Protein AF-A0A941F007-F1 (afdb_monomer)

Structure (mmCIF, N/CA/C/O backbone):
data_AF-A0A941F007-F1
#
_entry.id   AF-A0A941F007-F1
#
loop_
_atom_site.group_PDB
_atom_site.id
_atom_site.type_symbol
_atom_site.label_atom_id
_atom_site.label_alt_id
_atom_site.label_comp_id
_atom_site.label_asym_id
_atom_site.label_entity_id
_atom_site.label_seq_id
_atom_site.pdbx_PDB_ins_code
_atom_site.Cartn_x
_atom_site.Cartn_y
_atom_site.Cartn_z
_atom_site.occupancy
_atom_site.B_iso_or_equiv
_atom_site.auth_seq_id
_atom_site.auth_comp_id
_atom_site.auth_asym_id
_atom_site.auth_atom_id
_atom_site.pdbx_PDB_model_num
ATOM 1 N N . VAL A 1 1 ? 6.314 -3.922 -5.969 1.00 92.00 1 VAL A N 1
ATOM 2 C CA . VAL A 1 1 ? 6.223 -2.674 -5.176 1.00 92.00 1 VAL A CA 1
ATOM 3 C C . VAL A 1 1 ? 5.508 -1.633 -6.004 1.00 92.00 1 VAL A C 1
ATOM 5 O O . VAL A 1 1 ? 5.869 -1.448 -7.160 1.00 92.00 1 VAL A O 1
ATOM 8 N N . PHE A 1 2 ? 4.505 -0.993 -5.420 1.00 93.25 2 PHE A N 1
ATOM 9 C CA . PHE A 1 2 ? 3.689 0.044 -6.034 1.00 93.25 2 PHE A CA 1
ATOM 10 C C . PHE A 1 2 ? 3.841 1.311 -5.195 1.00 93.25 2 PHE A C 1
ATOM 12 O O . PHE A 1 2 ? 3.483 1.308 -4.020 1.00 93.25 2 PHE A O 1
ATOM 19 N N . GLN A 1 3 ? 4.428 2.361 -5.767 1.00 90.94 3 GLN A N 1
ATOM 20 C CA . GLN A 1 3 ? 4.688 3.613 -5.057 1.00 90.94 3 GLN A CA 1
ATOM 21 C C . GLN A 1 3 ? 3.640 4.664 -5.398 1.00 90.94 3 GLN A C 1
ATOM 23 O O . GLN A 1 3 ? 3.564 5.108 -6.545 1.00 90.94 3 GLN A O 1
ATOM 28 N N . PHE A 1 4 ? 2.894 5.096 -4.386 1.00 88.50 4 PHE A N 1
ATOM 29 C CA . PHE A 1 4 ? 1.959 6.211 -4.452 1.00 88.50 4 PHE A CA 1
ATOM 30 C C . PHE A 1 4 ? 2.650 7.497 -3.968 1.00 88.50 4 PHE A C 1
ATOM 32 O O . PHE A 1 4 ? 3.614 7.457 -3.209 1.00 88.50 4 PHE A O 1
ATOM 39 N N . VAL A 1 5 ? 2.202 8.662 -4.451 1.00 75.81 5 VAL A N 1
ATOM 40 C CA . VAL A 1 5 ? 2.627 9.990 -3.949 1.00 75.81 5 VAL A CA 1
ATOM 41 C C . VAL A 1 5 ? 4.157 10.215 -3.954 1.00 75.81 5 VAL A C 1
ATOM 43 O O . VAL A 1 5 ? 4.718 10.896 -3.098 1.00 75.81 5 VAL A O 1
ATOM 46 N N . LYS A 1 6 ? 4.880 9.672 -4.941 1.00 66.50 6 LYS A N 1
ATOM 47 C CA . LYS A 1 6 ? 6.310 9.963 -5.151 1.00 66.50 6 LYS A CA 1
ATOM 48 C C . LYS A 1 6 ? 6.537 10.579 -6.524 1.00 66.50 6 LYS A C 1
ATOM 50 O O . LYS A 1 6 ? 5.960 10.158 -7.518 1.00 66.50 6 LYS A O 1
ATOM 55 N N . SER A 1 7 ? 7.390 11.603 -6.573 1.00 60.00 7 SER A N 1
ATOM 56 C CA . SER A 1 7 ? 7.787 12.243 -7.830 1.00 60.00 7 SER A CA 1
ATOM 57 C C . SER A 1 7 ? 8.530 11.243 -8.717 1.00 60.00 7 SER A C 1
ATOM 59 O O . SER A 1 7 ? 9.540 10.685 -8.288 1.00 60.00 7 SER A O 1
ATOM 61 N N . ALA A 1 8 ? 8.094 11.087 -9.972 1.00 60.03 8 ALA A N 1
ATOM 62 C CA . ALA A 1 8 ? 8.746 10.226 -10.968 1.00 60.03 8 ALA A CA 1
ATOM 63 C C . ALA A 1 8 ? 10.236 10.568 -11.185 1.00 60.03 8 ALA A C 1
ATOM 65 O O . ALA A 1 8 ? 11.042 9.730 -11.572 1.00 60.03 8 ALA A O 1
ATOM 66 N N . LYS A 1 9 ? 10.652 11.804 -10.871 1.00 57.75 9 LYS A N 1
ATOM 67 C CA . LYS A 1 9 ? 12.054 12.237 -11.001 1.00 57.75 9 LYS A CA 1
ATOM 68 C C . LYS A 1 9 ? 12.969 11.699 -9.894 1.00 57.75 9 LYS A C 1
ATOM 70 O O . LYS A 1 9 ? 14.186 11.860 -9.992 1.00 57.75 9 LYS A O 1
ATOM 75 N N . TRP A 1 10 ? 12.422 11.098 -8.837 1.00 63.00 10 TRP A N 1
ATOM 76 C CA . TRP A 1 10 ? 13.218 10.623 -7.711 1.00 63.00 10 TRP A CA 1
ATOM 77 C C . TRP A 1 10 ? 13.823 9.244 -8.006 1.00 63.00 10 TRP A C 1
ATOM 79 O O . TRP A 1 10 ? 13.119 8.250 -8.208 1.00 63.00 10 TRP A O 1
ATOM 89 N N . LYS A 1 11 ? 15.159 9.171 -8.006 1.00 65.12 11 LYS A N 1
ATOM 90 C CA . LYS A 1 11 ? 15.892 7.901 -8.060 1.00 65.12 11 LYS A CA 1
ATOM 91 C C . LYS A 1 11 ? 15.912 7.292 -6.664 1.00 65.12 11 LYS A C 1
ATOM 93 O O . LYS A 1 11 ? 16.567 7.819 -5.769 1.00 65.12 11 LYS A O 1
ATOM 98 N N . VAL A 1 12 ? 15.164 6.212 -6.483 1.00 75.94 12 VAL A N 1
ATOM 99 C CA . VAL A 1 12 ? 15.026 5.511 -5.204 1.00 75.94 12 VAL A CA 1
ATOM 100 C C . VAL A 1 12 ? 16.161 4.485 -5.104 1.00 75.94 12 VAL A C 1
ATOM 102 O O . VAL A 1 12 ? 16.350 3.679 -6.015 1.00 75.94 12 VAL A O 1
ATOM 105 N N . GLY A 1 13 ? 16.974 4.554 -4.047 1.00 81.81 13 GLY A N 1
ATOM 106 C CA . GLY A 1 13 ? 18.149 3.685 -3.890 1.00 81.81 13 GLY A CA 1
ATOM 107 C C . GLY A 1 13 ? 17.764 2.213 -3.733 1.00 81.81 13 GLY A C 1
ATOM 108 O O . GLY A 1 13 ? 18.435 1.331 -4.264 1.00 81.81 13 GLY A O 1
ATOM 109 N N . GLU A 1 14 ? 16.633 1.974 -3.078 1.00 85.69 14 GLU A N 1
ATOM 110 C CA . GLU A 1 14 ? 16.012 0.675 -2.847 1.00 85.69 14 GLU A CA 1
ATOM 111 C C . GLU A 1 14 ? 15.607 0.005 -4.162 1.00 85.69 14 GLU A C 1
ATOM 113 O O . GLU A 1 14 ? 15.881 -1.177 -4.356 1.00 85.69 14 GLU A O 1
ATOM 118 N N . GLU A 1 15 ? 15.045 0.767 -5.108 1.00 87.81 15 GLU A N 1
ATOM 119 C CA . GLU A 1 15 ? 14.724 0.251 -6.442 1.00 87.81 15 GLU A CA 1
ATOM 120 C C . GLU A 1 15 ? 15.989 -0.270 -7.130 1.00 87.81 15 GLU A C 1
ATOM 122 O O . GLU A 1 15 ? 16.013 -1.385 -7.650 1.00 87.81 15 GLU A O 1
ATOM 127 N N . ARG A 1 16 ? 17.069 0.522 -7.106 1.00 87.31 16 ARG A N 1
ATOM 128 C CA . ARG A 1 16 ? 18.345 0.112 -7.699 1.00 87.31 16 ARG A CA 1
ATOM 129 C C . ARG A 1 16 ? 18.893 -1.140 -7.018 1.00 87.31 16 ARG A C 1
ATOM 131 O O . ARG A 1 16 ? 19.356 -2.035 -7.717 1.00 87.31 16 ARG A O 1
ATOM 138 N N . ALA A 1 17 ? 18.863 -1.196 -5.689 1.00 87.81 17 ALA A N 1
ATOM 139 C CA . ALA A 1 17 ? 19.364 -2.342 -4.937 1.00 87.81 17 ALA A CA 1
ATOM 140 C C . ALA A 1 17 ? 18.613 -3.631 -5.307 1.00 87.81 17 ALA A C 1
ATOM 142 O O . ALA A 1 17 ? 19.244 -4.644 -5.594 1.00 87.81 17 ALA A O 1
ATOM 143 N N . LEU A 1 18 ? 17.281 -3.575 -5.383 1.00 87.94 18 LEU A N 1
ATOM 144 C CA . LEU A 1 18 ? 16.459 -4.733 -5.738 1.00 87.94 18 LEU A CA 1
ATOM 145 C C . LEU A 1 18 ? 16.642 -5.164 -7.195 1.00 87.94 18 LEU A C 1
ATOM 147 O O . LEU A 1 18 ? 16.646 -6.360 -7.469 1.00 87.94 18 LEU A O 1
ATOM 151 N N . ARG A 1 19 ? 16.847 -4.219 -8.122 1.00 85.62 19 ARG A N 1
ATOM 152 C CA . ARG A 1 19 ? 17.196 -4.551 -9.513 1.00 85.62 19 ARG A CA 1
ATOM 153 C C . ARG A 1 19 ? 18.532 -5.289 -9.592 1.00 85.62 19 ARG A C 1
ATOM 155 O O . ARG A 1 19 ? 18.597 -6.333 -10.221 1.00 85.62 19 ARG A O 1
ATOM 162 N N . VAL A 1 20 ? 19.559 -4.800 -8.891 1.00 87.25 20 VAL A N 1
ATOM 163 C CA . VAL A 1 20 ? 20.881 -5.451 -8.855 1.00 87.25 20 VAL A CA 1
ATOM 164 C C . VAL A 1 20 ? 20.800 -6.871 -8.288 1.00 87.25 20 VAL A C 1
ATOM 166 O O . VAL A 1 20 ? 21.401 -7.770 -8.865 1.00 87.25 20 VAL A O 1
ATOM 169 N N . LEU A 1 21 ? 20.051 -7.079 -7.199 1.00 85.81 21 LEU A N 1
ATOM 170 C CA . LEU A 1 21 ? 19.846 -8.410 -6.610 1.00 85.81 21 LEU A CA 1
ATOM 171 C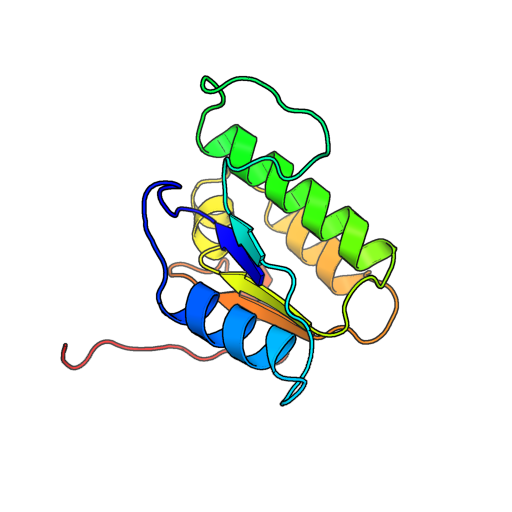 C . LEU A 1 21 ? 19.103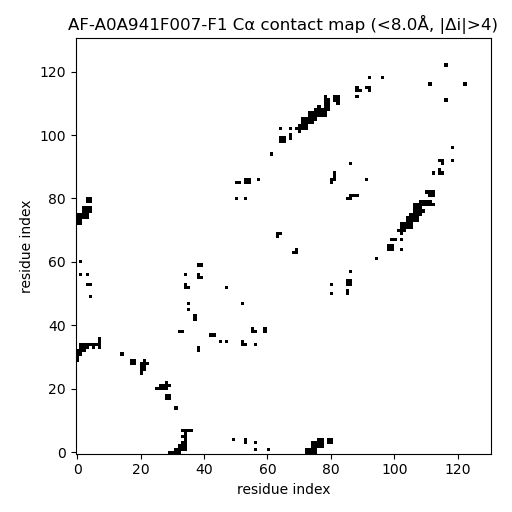 -9.360 -7.563 1.00 85.81 21 LEU A C 1
ATOM 173 O O . LEU A 1 21 ? 19.480 -10.522 -7.709 1.00 85.81 21 LEU A O 1
ATOM 177 N N . GLY A 1 22 ? 18.076 -8.855 -8.252 1.00 85.38 22 GLY A N 1
ATOM 178 C CA . GLY A 1 22 ? 17.357 -9.622 -9.268 1.00 85.38 22 GLY A CA 1
ATOM 179 C C . GLY A 1 22 ? 18.261 -10.037 -10.431 1.00 85.38 22 GLY A C 1
ATOM 180 O O . GLY A 1 22 ? 18.269 -11.206 -10.812 1.00 85.38 22 GLY A O 1
ATOM 181 N N . ASP A 1 23 ? 19.062 -9.105 -10.952 1.00 85.94 23 ASP A N 1
ATOM 182 C CA . ASP A 1 23 ? 19.979 -9.349 -12.072 1.00 85.94 23 ASP A CA 1
ATOM 183 C C . ASP A 1 23 ? 21.125 -10.304 -11.701 1.00 85.94 23 ASP A C 1
ATOM 185 O O . ASP A 1 23 ? 21.626 -11.033 -12.558 1.00 85.94 23 ASP A O 1
ATOM 189 N N . SER A 1 24 ? 21.549 -10.327 -10.431 1.00 86.94 24 SER A N 1
ATOM 190 C CA . SER A 1 24 ? 22.601 -11.235 -9.962 1.00 86.94 24 SER A CA 1
ATOM 191 C C . SER A 1 24 ? 22.113 -12.659 -9.679 1.00 86.94 24 SER A C 1
ATOM 193 O O . SER A 1 24 ? 22.943 -13.528 -9.423 1.00 86.94 24 SER A O 1
ATOM 195 N N . GLY A 1 25 ? 20.798 -12.912 -9.700 1.00 82.00 25 GLY A N 1
ATOM 196 C CA . GLY A 1 25 ? 20.206 -14.201 -9.314 1.00 82.00 25 GLY A CA 1
ATOM 197 C C . GLY A 1 25 ? 20.244 -14.483 -7.805 1.00 82.00 25 GLY A C 1
ATOM 198 O O . GLY A 1 25 ? 19.851 -15.564 -7.369 1.00 82.00 25 GLY A O 1
ATOM 199 N N . GLU A 1 26 ? 20.689 -13.509 -7.008 1.00 79.25 26 GLU A N 1
ATOM 200 C CA . GLU A 1 26 ? 20.737 -13.580 -5.548 1.00 79.25 26 GLU A CA 1
ATOM 201 C C . GLU A 1 26 ? 19.455 -12.941 -5.002 1.00 79.25 26 GLU A C 1
ATOM 203 O O . GLU A 1 26 ? 19.381 -11.735 -4.766 1.00 79.25 26 GLU A O 1
ATOM 208 N N . GLY A 1 27 ? 18.411 -13.756 -4.842 1.00 75.00 27 GLY A N 1
ATOM 209 C CA . GLY A 1 27 ? 17.083 -13.319 -4.404 1.00 75.00 27 GLY A CA 1
ATOM 210 C C . GLY A 1 27 ? 16.003 -13.482 -5.478 1.00 75.00 27 GLY A C 1
ATOM 211 O O . GLY A 1 27 ? 16.182 -14.179 -6.472 1.00 75.00 27 GLY A O 1
ATOM 212 N N . GLY A 1 28 ? 14.835 -12.881 -5.240 1.00 79.25 28 GLY A N 1
ATOM 213 C CA . GLY A 1 28 ? 13.699 -12.915 -6.167 1.00 79.25 28 GLY A CA 1
ATOM 214 C C . GLY A 1 28 ? 13.599 -11.653 -7.024 1.00 79.25 28 GLY A C 1
ATOM 215 O O . GLY A 1 28 ? 13.995 -10.568 -6.599 1.00 79.25 28 GLY A O 1
ATOM 216 N N . THR A 1 29 ? 13.012 -11.773 -8.217 1.00 84.38 29 THR A N 1
ATOM 217 C CA . THR A 1 29 ? 12.708 -10.619 -9.075 1.00 84.38 29 THR A CA 1
ATOM 218 C C . THR A 1 29 ? 11.654 -9.722 -8.433 1.00 84.38 29 THR A C 1
ATOM 220 O O . THR A 1 29 ? 10.622 -10.210 -7.967 1.00 84.38 29 THR A O 1
ATOM 223 N N . VAL A 1 30 ? 11.865 -8.406 -8.475 1.00 88.38 30 VAL A N 1
ATOM 224 C CA . VAL A 1 30 ? 10.905 -7.420 -7.966 1.00 88.38 30 VAL A CA 1
ATOM 225 C C . VAL A 1 30 ? 10.368 -6.574 -9.112 1.00 88.38 30 VAL A C 1
ATOM 227 O O . VAL A 1 30 ? 11.112 -5.833 -9.752 1.00 88.38 30 VAL A O 1
ATOM 230 N N . ALA A 1 31 ? 9.054 -6.634 -9.327 1.00 89.69 31 ALA A N 1
ATOM 231 C CA . ALA A 1 31 ? 8.361 -5.650 -10.146 1.00 89.69 31 ALA A CA 1
ATOM 232 C C . ALA A 1 31 ? 8.241 -4.332 -9.365 1.00 89.69 31 ALA A C 1
ATOM 234 O O . ALA A 1 31 ? 7.809 -4.321 -8.205 1.00 89.69 31 ALA A O 1
ATOM 235 N N . TRP A 1 32 ? 8.646 -3.223 -9.981 1.00 88.31 32 TRP A N 1
ATOM 236 C CA . TRP A 1 32 ? 8.628 -1.895 -9.370 1.00 88.31 32 TRP A CA 1
ATOM 237 C C . TRP A 1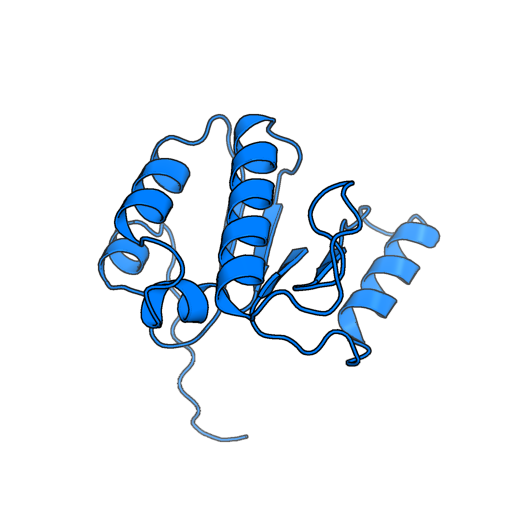 32 ? 7.811 -0.937 -10.232 1.00 88.31 32 TRP A C 1
ATOM 239 O O . TRP A 1 32 ? 8.161 -0.696 -11.385 1.00 88.31 32 TRP A O 1
ATOM 249 N N . HIS A 1 33 ? 6.741 -0.390 -9.659 1.00 87.06 33 HIS A N 1
ATOM 250 C CA . HIS A 1 33 ? 5.792 0.497 -10.324 1.00 87.06 33 HIS A CA 1
ATOM 251 C C . HIS A 1 33 ? 5.736 1.831 -9.580 1.00 87.06 33 HIS A C 1
ATOM 253 O O . HIS A 1 33 ? 5.557 1.855 -8.358 1.00 87.06 33 HIS A O 1
ATOM 259 N N . LYS A 1 34 ? 5.884 2.942 -10.307 1.00 81.88 34 LYS A N 1
ATOM 260 C CA . LYS A 1 34 ? 5.797 4.297 -9.752 1.00 81.88 34 LYS A CA 1
ATOM 261 C C . LYS A 1 34 ? 4.608 5.053 -10.312 1.00 81.88 34 LYS A C 1
ATOM 263 O O . LYS A 1 34 ? 4.298 4.976 -11.501 1.00 81.88 34 LYS A O 1
ATOM 268 N N . MET A 1 35 ? 4.010 5.867 -9.450 1.00 72.50 35 MET A N 1
ATOM 269 C CA . MET A 1 35 ? 2.952 6.792 -9.820 1.00 72.50 35 MET A CA 1
ATOM 270 C C . MET A 1 35 ? 3.349 7.695 -10.989 1.00 72.50 35 MET A C 1
ATOM 272 O O . MET A 1 35 ? 4.298 8.469 -10.892 1.00 72.50 35 MET A O 1
ATOM 276 N N . GLY A 1 36 ? 2.591 7.620 -12.085 1.00 59.81 36 GLY A N 1
ATOM 277 C CA . GLY A 1 36 ? 2.801 8.460 -13.263 1.00 59.81 36 GLY A CA 1
ATOM 278 C C . GLY A 1 36 ? 3.852 7.951 -14.254 1.00 59.81 36 GLY A C 1
ATOM 279 O O . GLY A 1 36 ? 4.114 8.654 -15.223 1.00 59.81 36 GLY A O 1
ATOM 280 N N . GLU A 1 37 ? 4.419 6.754 -14.060 1.00 61.12 37 GLU A N 1
ATOM 281 C CA . GLU A 1 37 ? 5.300 6.099 -15.049 1.00 61.12 37 GLU A CA 1
ATOM 282 C C . GLU A 1 37 ? 4.559 5.087 -15.952 1.00 61.12 37 GLU A C 1
ATOM 284 O O . GLU A 1 37 ? 5.195 4.293 -16.638 1.00 61.12 37 GLU A O 1
ATOM 289 N N . GLY A 1 38 ? 3.222 5.151 -16.007 1.00 52.12 38 GLY A N 1
ATOM 290 C CA . GLY A 1 38 ? 2.386 4.242 -16.799 1.00 52.12 38 GLY A CA 1
ATOM 291 C C . GLY A 1 38 ? 2.139 2.930 -16.058 1.00 52.12 38 GLY A C 1
ATOM 292 O O . GLY A 1 38 ? 2.957 2.014 -16.080 1.00 52.12 38 GLY A O 1
ATOM 293 N N . TRP A 1 39 ? 1.002 2.844 -15.367 1.00 53.66 39 TRP A N 1
ATOM 294 C CA . TRP A 1 39 ? 0.579 1.623 -14.667 1.00 53.66 39 TRP A CA 1
ATOM 295 C C . TRP A 1 39 ? -0.098 0.638 -15.619 1.00 53.66 39 TRP A C 1
ATOM 297 O O . TRP A 1 39 ? -0.119 -0.564 -15.366 1.00 53.66 39 TRP A O 1
ATOM 307 N N . SER A 1 40 ? -0.612 1.157 -16.734 1.00 42.03 40 SER A N 1
ATOM 308 C CA . SER A 1 40 ? -1.124 0.412 -17.869 1.00 42.03 40 SER A CA 1
ATOM 309 C C . SER A 1 40 ? -0.222 0.603 -19.094 1.00 42.03 40 SER A C 1
ATOM 311 O O . SER A 1 40 ? 0.464 1.611 -19.247 1.00 42.03 40 SER A O 1
ATOM 313 N N . TRP A 1 41 ? -0.272 -0.354 -20.021 1.00 41.47 41 TRP A N 1
ATOM 314 C CA . TRP A 1 41 ? 0.344 -0.300 -21.358 1.00 41.47 41 TRP A CA 1
ATOM 315 C C . TRP A 1 41 ? -0.089 0.905 -22.216 1.00 41.47 41 TRP A C 1
ATOM 317 O O . TRP A 1 41 ? 0.328 1.044 -23.365 1.00 41.47 41 TRP A O 1
ATOM 327 N N . VAL A 1 42 ? -0.943 1.775 -21.684 1.00 39.34 42 VAL A N 1
ATOM 328 C CA . VAL A 1 42 ? -1.406 2.991 -22.321 1.00 39.34 42 VAL A CA 1
ATOM 329 C C . VAL A 1 42 ? -0.508 4.125 -21.835 1.00 39.34 42 VAL A C 1
ATOM 331 O O . VAL A 1 42 ? -0.744 4.714 -20.786 1.00 39.34 42 VAL A O 1
ATOM 334 N N . GLN A 1 43 ? 0.527 4.446 -22.616 1.00 43.16 43 GLN A N 1
ATOM 335 C CA . GLN A 1 43 ? 1.170 5.759 -22.547 1.00 43.16 43 GLN A CA 1
ATOM 336 C C . GLN A 1 43 ? 0.088 6.820 -22.789 1.00 43.16 43 GLN A C 1
ATOM 338 O O . GLN A 1 43 ? -0.241 7.129 -23.934 1.00 43.16 43 GLN A O 1
ATOM 343 N N . ARG A 1 44 ? -0.512 7.340 -21.719 1.00 47.47 44 ARG A N 1
ATOM 344 C CA . ARG A 1 44 ? -1.367 8.523 -21.764 1.00 47.47 44 ARG A CA 1
ATOM 345 C C . ARG A 1 44 ? -0.761 9.646 -20.938 1.00 47.47 44 ARG A C 1
ATOM 347 O O . ARG A 1 44 ? 0.086 9.429 -20.078 1.00 47.47 44 ARG A O 1
ATOM 354 N N . ASP A 1 45 ? -1.130 10.846 -21.357 1.00 48.56 45 ASP A N 1
ATOM 355 C CA . ASP A 1 45 ? -0.357 12.078 -21.319 1.00 48.56 45 ASP A CA 1
ATOM 356 C C . ASP A 1 45 ? 0.291 12.453 -19.983 1.00 48.56 45 ASP A C 1
ATOM 358 O O . ASP A 1 45 ? -0.231 12.222 -18.894 1.00 48.56 45 ASP A O 1
ATOM 362 N N . ALA A 1 46 ? 1.377 13.223 -20.089 1.00 53.34 46 ALA A N 1
ATOM 363 C CA . ALA A 1 46 ? 2.029 13.936 -18.987 1.00 53.34 46 ALA A CA 1
ATOM 364 C C . ALA A 1 46 ? 1.115 14.943 -18.238 1.00 53.34 46 ALA A C 1
ATOM 366 O O . ALA A 1 46 ? 1.603 15.692 -17.392 1.00 53.34 46 ALA A O 1
ATOM 367 N N . GLN A 1 47 ? -0.185 14.978 -18.551 1.00 59.72 47 GLN A N 1
ATOM 368 C CA . GLN A 1 47 ? -1.191 15.903 -18.034 1.00 59.72 47 GLN A CA 1
ATOM 369 C C . GLN A 1 47 ? -2.128 15.303 -16.979 1.00 59.72 47 GLN A C 1
ATOM 371 O O . GLN A 1 47 ? -2.865 16.073 -16.373 1.00 59.72 47 GLN A O 1
ATOM 376 N N . MET A 1 48 ? -2.093 13.988 -16.722 1.00 66.56 48 MET A N 1
ATOM 377 C CA . MET A 1 48 ? -2.924 13.410 -15.657 1.00 66.56 48 MET A CA 1
ATOM 378 C C . MET A 1 48 ? -2.554 14.006 -14.299 1.00 66.56 48 MET A C 1
ATOM 380 O O . MET A 1 48 ? -1.363 14.113 -13.953 1.00 66.56 48 MET A O 1
ATOM 384 N N . ASP A 1 49 ? -3.568 14.370 -13.522 1.00 82.19 49 ASP A N 1
ATOM 385 C CA . ASP A 1 49 ? -3.352 14.863 -12.170 1.00 82.19 49 ASP A CA 1
ATOM 386 C C . ASP A 1 49 ? -2.956 13.717 -11.214 1.00 82.19 49 ASP A C 1
ATOM 388 O O . ASP A 1 49 ? -2.812 12.549 -11.595 1.00 82.19 49 ASP A O 1
ATOM 392 N N . ASN A 1 50 ? -2.650 14.057 -9.962 1.00 85.00 50 ASN A N 1
ATOM 393 C CA . ASN A 1 50 ? -2.198 13.061 -8.991 1.00 85.00 50 ASN A CA 1
ATOM 394 C C . ASN A 1 50 ? -3.327 12.127 -8.532 1.00 85.00 50 ASN A C 1
ATOM 396 O O . ASN A 1 50 ? -3.038 10.994 -8.151 1.00 85.00 50 ASN A O 1
ATOM 400 N N . GLU A 1 51 ? -4.580 12.575 -8.579 1.00 90.31 51 GLU A N 1
ATOM 401 C CA . GLU A 1 51 ? -5.737 11.766 -8.209 1.00 90.31 51 GLU A CA 1
ATOM 402 C C . GLU A 1 51 ? -5.983 10.682 -9.261 1.00 90.31 51 GLU A C 1
ATOM 404 O O . GLU A 1 51 ? -6.062 9.498 -8.927 1.00 90.31 51 GLU A O 1
ATOM 409 N N . GLU A 1 52 ? -5.995 11.051 -10.542 1.00 88.75 52 GLU A N 1
ATOM 410 C CA . GLU A 1 52 ? -6.172 10.111 -11.649 1.00 88.75 52 GLU A CA 1
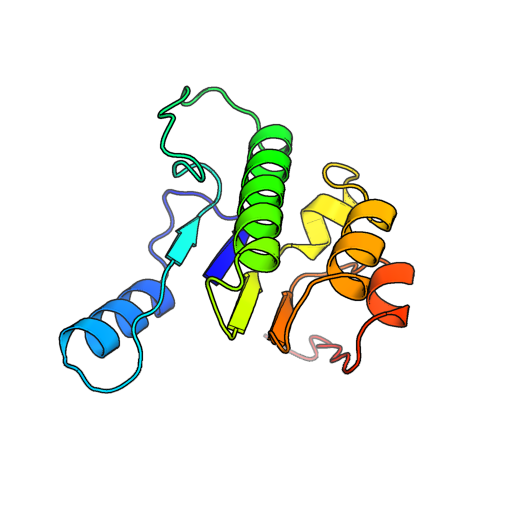ATOM 411 C C . GLU A 1 52 ? -5.073 9.042 -11.665 1.00 88.75 52 GLU A C 1
ATOM 413 O O . GLU A 1 52 ? -5.353 7.853 -11.822 1.00 88.75 52 GLU A O 1
ATOM 418 N N . LYS A 1 53 ? -3.817 9.439 -11.423 1.00 87.06 53 LYS A N 1
ATOM 419 C CA . LYS A 1 53 ? -2.693 8.495 -11.309 1.00 87.06 53 LYS A CA 1
ATOM 420 C C . LYS A 1 53 ? -2.839 7.546 -10.119 1.00 87.06 53 LYS A C 1
ATOM 422 O O . LYS A 1 53 ? -2.334 6.425 -10.181 1.00 87.06 53 LYS A O 1
ATOM 427 N N . ALA A 1 54 ? -3.473 7.986 -9.029 1.00 91.12 54 ALA A N 1
ATOM 428 C CA . ALA A 1 54 ? -3.701 7.153 -7.849 1.00 91.12 54 ALA A CA 1
ATOM 429 C C . ALA A 1 54 ? -4.760 6.102 -8.145 1.00 91.12 54 ALA A C 1
ATOM 431 O O . ALA A 1 54 ? -4.540 4.921 -7.879 1.00 91.12 54 ALA A O 1
ATOM 432 N N . ARG A 1 55 ? -5.865 6.538 -8.756 1.00 92.75 55 ARG A N 1
ATOM 433 C CA . ARG A 1 55 ? -6.950 5.667 -9.205 1.00 92.75 55 ARG A CA 1
ATOM 434 C C . ARG A 1 55 ? -6.435 4.639 -10.211 1.00 92.75 55 ARG A C 1
ATOM 436 O O . ARG A 1 55 ? -6.658 3.453 -10.016 1.00 92.75 55 ARG A O 1
ATOM 443 N N . GLU A 1 56 ? -5.661 5.046 -11.220 1.00 91.25 56 GLU A N 1
ATOM 444 C CA . GLU A 1 56 ? -5.082 4.108 -12.195 1.00 91.25 56 GLU A CA 1
ATOM 445 C C . GLU A 1 56 ? -4.135 3.092 -11.537 1.00 91.25 56 GLU A C 1
ATOM 447 O O . GLU A 1 56 ? -4.191 1.896 -11.839 1.00 91.25 56 GLU A O 1
ATOM 452 N N . GLY A 1 57 ? -3.281 3.548 -10.615 1.00 92.44 57 GLY A N 1
ATOM 453 C CA . GLY A 1 57 ? -2.396 2.656 -9.874 1.00 92.44 57 GLY A CA 1
ATOM 454 C C . GLY A 1 57 ? -3.162 1.652 -9.017 1.00 92.44 57 GLY A C 1
ATOM 455 O O . GLY A 1 57 ? -2.811 0.472 -8.992 1.00 92.44 57 GLY A O 1
ATOM 456 N N . TRP A 1 58 ? -4.254 2.086 -8.388 1.00 95.94 58 TRP A N 1
ATOM 457 C CA . TRP A 1 58 ? -5.158 1.201 -7.663 1.00 95.94 58 TRP A CA 1
ATOM 458 C C . TRP A 1 58 ? -5.846 0.188 -8.588 1.00 95.94 58 TRP A C 1
ATOM 460 O O . TRP A 1 58 ? -5.836 -1.005 -8.293 1.00 95.94 58 TRP A O 1
ATOM 470 N N . GLU A 1 59 ? -6.341 0.609 -9.755 1.00 95.75 59 GLU A N 1
ATOM 471 C CA . GLU A 1 59 ? -6.897 -0.307 -10.759 1.00 95.75 59 GLU A CA 1
ATOM 472 C C . GLU A 1 59 ? -5.892 -1.384 -11.190 1.00 95.75 59 GLU A C 1
ATOM 474 O O . GLU A 1 59 ? -6.264 -2.543 -11.389 1.00 95.75 59 GLU A O 1
ATOM 479 N N . GLN A 1 60 ? -4.611 -1.031 -11.329 1.00 94.81 60 GLN A N 1
ATOM 480 C CA . GLN A 1 60 ? -3.565 -2.007 -11.633 1.00 94.81 60 GLN A CA 1
ATOM 481 C C . GLN A 1 60 ? -3.359 -2.998 -10.482 1.00 94.81 60 GLN A C 1
ATOM 483 O O . GLN A 1 60 ? -3.321 -4.203 -10.724 1.00 94.81 60 GLN A O 1
ATOM 488 N N . VAL A 1 61 ? -3.302 -2.516 -9.238 1.00 96.69 61 VAL A N 1
ATOM 489 C CA . VAL A 1 61 ? -3.196 -3.380 -8.052 1.00 96.69 61 VAL A CA 1
ATOM 490 C C . VAL A 1 61 ? -4.381 -4.345 -7.967 1.00 96.69 61 VAL A C 1
ATOM 492 O O . VAL A 1 61 ? -4.164 -5.535 -7.751 1.00 96.69 61 VAL A O 1
ATOM 495 N N . LYS A 1 62 ? -5.615 -3.880 -8.208 1.00 97.44 62 LYS A N 1
ATOM 496 C CA . LYS A 1 62 ? -6.811 -4.741 -8.244 1.00 97.44 62 LYS A CA 1
ATOM 497 C C . LYS A 1 62 ? -6.682 -5.864 -9.269 1.00 97.44 62 LYS A C 1
ATOM 499 O O . LYS A 1 62 ? -6.934 -7.022 -8.939 1.00 97.44 62 LYS A O 1
ATOM 504 N N . ARG A 1 63 ? -6.263 -5.537 -10.500 1.00 96.56 63 ARG A N 1
ATOM 505 C CA . ARG A 1 63 ? -6.038 -6.535 -11.560 1.00 96.56 63 ARG A CA 1
ATOM 506 C C . ARG A 1 63 ? -5.005 -7.573 -11.141 1.00 96.56 63 ARG A C 1
ATOM 508 O O . ARG A 1 63 ? -5.251 -8.765 -11.297 1.00 96.56 63 ARG A O 1
ATOM 515 N N . ASP A 1 64 ? -3.885 -7.126 -10.583 1.00 96.62 64 ASP A N 1
ATOM 516 C CA . ASP A 1 64 ? -2.809 -8.025 -10.176 1.00 96.62 64 ASP A CA 1
ATOM 517 C C . ASP A 1 64 ? -3.200 -8.901 -8.983 1.00 96.62 64 ASP A C 1
ATOM 519 O O . ASP A 1 64 ? -2.799 -10.060 -8.938 1.00 96.62 64 ASP A O 1
ATOM 523 N N . LEU A 1 65 ? -3.967 -8.379 -8.020 1.00 97.81 65 LEU A N 1
ATOM 524 C CA . LEU A 1 65 ? -4.501 -9.167 -6.905 1.00 97.81 65 LEU A CA 1
ATOM 525 C C . LEU A 1 65 ? -5.451 -10.259 -7.409 1.00 97.81 65 LEU A C 1
ATOM 527 O O . LEU A 1 65 ? -5.294 -11.420 -7.041 1.00 97.81 65 LEU A O 1
ATOM 531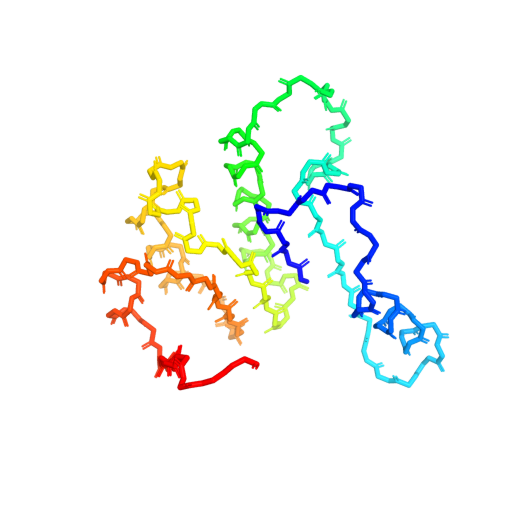 N N . ALA A 1 66 ? -6.393 -9.902 -8.287 1.00 97.38 66 ALA A N 1
ATOM 532 C CA . ALA A 1 66 ? -7.352 -10.844 -8.860 1.00 97.38 66 ALA A CA 1
ATOM 533 C C . ALA A 1 66 ? -6.680 -11.937 -9.710 1.00 97.38 66 ALA A C 1
ATOM 535 O O . ALA A 1 66 ? -7.144 -13.074 -9.728 1.00 97.38 66 ALA A O 1
ATOM 536 N N . ALA A 1 67 ? -5.586 -11.600 -10.397 1.00 97.38 67 ALA A N 1
ATOM 537 C CA . ALA A 1 67 ? -4.801 -12.536 -11.198 1.00 97.38 67 ALA A CA 1
ATOM 538 C C . ALA A 1 67 ? -3.774 -13.347 -10.384 1.00 97.38 67 ALA A C 1
ATOM 540 O O . ALA A 1 67 ? -3.047 -14.150 -10.965 1.00 97.38 67 ALA A O 1
ATOM 541 N N . GLU A 1 68 ? -3.681 -13.124 -9.067 1.00 9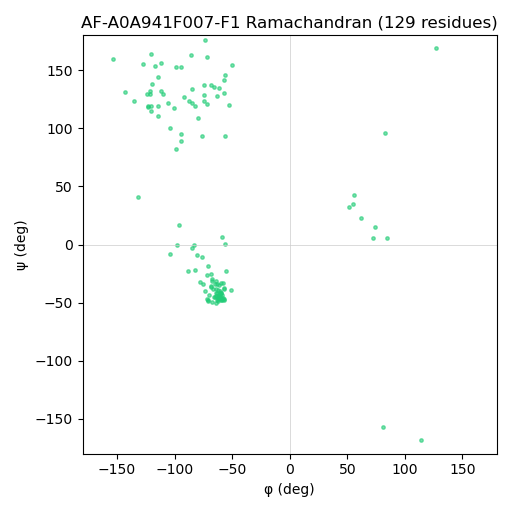6.94 68 GLU A N 1
ATOM 542 C CA . GLU A 1 68 ? -2.657 -13.711 -8.191 1.00 96.94 68 GLU A CA 1
ATOM 543 C C . GLU A 1 68 ? -1.216 -13.504 -8.711 1.00 96.94 68 GLU A C 1
ATOM 545 O O . GLU A 1 68 ? -0.334 -14.334 -8.482 1.00 96.94 68 GLU A O 1
ATOM 550 N N . THR A 1 69 ? -0.959 -12.383 -9.404 1.00 95.75 69 THR A N 1
ATOM 551 C CA . THR A 1 69 ? 0.309 -12.106 -10.108 1.00 95.75 69 THR A CA 1
ATOM 552 C C . THR A 1 69 ? 1.519 -12.170 -9.173 1.00 95.75 69 THR A C 1
ATOM 554 O 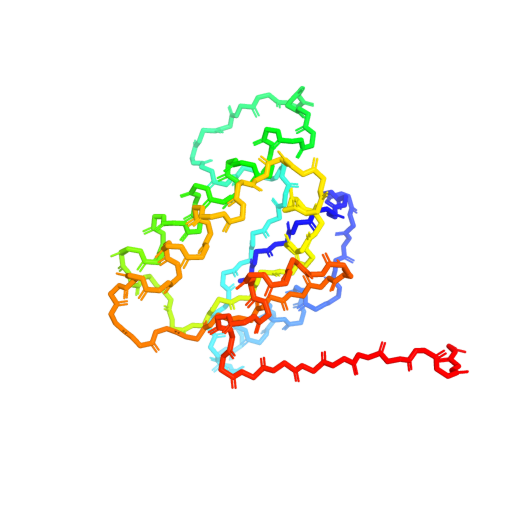O . THR A 1 69 ? 2.594 -12.632 -9.563 1.00 95.75 69 THR A O 1
ATOM 557 N N . TYR A 1 70 ? 1.363 -11.706 -7.930 1.00 95.19 70 TYR A N 1
ATOM 558 C CA . TYR A 1 70 ? 2.431 -11.671 -6.936 1.00 95.19 70 TYR A CA 1
ATOM 559 C C . TYR A 1 70 ? 2.002 -12.341 -5.627 1.00 95.19 70 TYR A C 1
ATOM 561 O O . TYR A 1 70 ? 0.828 -12.392 -5.276 1.00 95.19 70 TYR A O 1
ATOM 569 N N . ARG A 1 71 ? 2.977 -12.821 -4.846 1.00 94.69 71 ARG A N 1
ATOM 570 C CA . ARG A 1 71 ? 2.739 -13.287 -3.465 1.00 94.69 71 ARG A CA 1
ATOM 571 C C . ARG A 1 71 ? 2.844 -12.179 -2.417 1.00 94.69 71 ARG A C 1
ATOM 573 O O . ARG A 1 71 ? 2.303 -12.331 -1.325 1.00 94.69 71 ARG A O 1
ATOM 580 N N . LEU A 1 72 ? 3.550 -11.093 -2.733 1.00 95.88 72 LEU A N 1
ATOM 581 C CA . LEU A 1 72 ? 3.765 -9.955 -1.843 1.00 95.88 72 LEU A CA 1
ATOM 582 C C . LEU A 1 72 ? 3.555 -8.645 -2.603 1.00 95.88 72 LEU A C 1
ATOM 584 O O . LEU A 1 72 ? 4.246 -8.363 -3.583 1.00 95.88 72 LEU A O 1
ATOM 588 N N . TYR A 1 73 ? 2.644 -7.828 -2.089 1.00 97.75 73 TYR A N 1
ATOM 589 C CA . TYR A 1 73 ? 2.363 -6.477 -2.548 1.00 97.75 73 TYR A CA 1
ATOM 590 C C . TYR A 1 73 ? 2.845 -5.506 -1.480 1.00 97.75 73 TYR A C 1
ATOM 592 O O . TYR A 1 73 ? 2.501 -5.633 -0.309 1.00 97.75 73 TYR A O 1
ATOM 600 N N . VAL A 1 74 ? 3.628 -4.518 -1.897 1.00 97.25 74 VAL A N 1
ATOM 601 C CA . VAL A 1 74 ? 3.977 -3.365 -1.063 1.00 97.25 74 VAL A CA 1
ATOM 602 C C . VAL A 1 74 ? 3.345 -2.153 -1.723 1.00 97.25 74 VAL A C 1
ATOM 604 O O . VAL A 1 74 ? 3.757 -1.793 -2.829 1.00 97.25 74 VAL A O 1
ATOM 607 N N . LEU A 1 75 ? 2.325 -1.597 -1.076 1.00 97.25 75 LEU A N 1
ATOM 608 C CA . LEU A 1 75 ? 1.586 -0.404 -1.479 1.00 97.25 75 LEU A CA 1
ATOM 609 C C . LEU A 1 75 ? 2.144 0.774 -0.673 1.00 97.25 75 LEU A C 1
ATOM 611 O O . LEU A 1 75 ? 1.653 1.129 0.400 1.00 97.25 75 LEU A O 1
ATOM 615 N N . ASP A 1 76 ? 3.253 1.305 -1.175 1.00 95.25 76 ASP A N 1
ATOM 616 C CA . ASP A 1 76 ? 4.044 2.335 -0.513 1.00 95.25 76 ASP A CA 1
ATOM 617 C C . ASP A 1 76 ? 3.321 3.687 -0.600 1.00 95.25 76 ASP A C 1
ATOM 619 O O . ASP A 1 76 ? 2.995 4.138 -1.697 1.00 95.25 76 ASP A O 1
ATOM 623 N N . GLU A 1 77 ? 3.071 4.314 0.551 1.00 94.38 77 GLU A N 1
ATOM 624 C CA . GLU A 1 77 ? 2.362 5.591 0.727 1.00 94.38 77 GLU A CA 1
ATOM 625 C C . GLU A 1 77 ? 0.896 5.585 0.247 1.00 94.38 77 GLU A C 1
ATOM 627 O O . GLU A 1 77 ? 0.310 6.632 -0.045 1.00 94.38 77 GLU A O 1
ATOM 632 N N . PHE A 1 78 ? 0.272 4.404 0.180 1.00 97.06 78 PHE A N 1
ATOM 633 C CA . PHE A 1 78 ? -1.105 4.240 -0.294 1.00 97.06 78 PHE A CA 1
ATOM 634 C C . PHE A 1 78 ? -2.162 4.779 0.682 1.00 97.06 78 PHE A C 1
ATOM 636 O O . PHE A 1 78 ? -3.273 5.101 0.264 1.00 97.06 78 PHE A O 1
ATOM 643 N N . ALA A 1 79 ? -1.812 4.971 1.959 1.00 96.88 79 ALA A N 1
ATOM 644 C CA . ALA A 1 79 ? -2.707 5.607 2.927 1.00 96.88 79 ALA A CA 1
ATOM 645 C C . ALA A 1 79 ? -3.140 7.027 2.508 1.00 96.88 79 ALA A C 1
ATOM 647 O O . ALA A 1 79 ? -4.275 7.420 2.766 1.00 96.88 79 ALA A O 1
ATOM 648 N N . TYR A 1 80 ? -2.281 7.784 1.813 1.00 95.31 80 TYR A N 1
ATOM 649 C CA . TYR A 1 80 ? -2.592 9.156 1.399 1.00 95.31 80 TYR A CA 1
ATOM 650 C C . TYR A 1 80 ? -3.712 9.251 0.348 1.00 95.31 80 TYR A C 1
ATOM 652 O O . TYR A 1 80 ? -4.641 10.019 0.587 1.00 95.31 80 TYR A O 1
ATOM 660 N N . PRO A 1 81 ? -3.696 8.494 -0.773 1.00 95.50 81 PRO A N 1
ATOM 661 C CA . PRO A 1 81 ? -4.824 8.449 -1.703 1.00 95.50 81 PRO A CA 1
ATOM 662 C C . PRO A 1 81 ? -6.182 8.174 -1.050 1.00 95.50 81 PRO A C 1
ATOM 664 O O . PRO A 1 81 ? -7.165 8.802 -1.435 1.00 95.50 81 PRO A O 1
ATOM 667 N N . MET A 1 82 ? -6.238 7.286 -0.052 1.00 97.31 82 MET A N 1
ATOM 668 C CA . MET A 1 82 ? -7.470 7.035 0.706 1.00 97.31 82 MET A CA 1
ATOM 669 C C . MET A 1 82 ? -7.824 8.222 1.607 1.00 97.31 82 MET A C 1
ATOM 671 O O . MET A 1 82 ? -8.943 8.723 1.573 1.00 97.31 82 MET A O 1
ATOM 675 N N . HIS A 1 83 ? -6.851 8.740 2.360 1.00 95.75 83 HIS A N 1
ATOM 676 C CA . HIS A 1 83 ? -7.049 9.886 3.248 1.00 95.75 83 HIS A CA 1
ATOM 677 C C . HIS A 1 83 ? -7.518 11.157 2.514 1.00 95.75 83 HIS A C 1
ATOM 679 O O . HIS A 1 83 ? -8.279 11.948 3.067 1.00 95.75 83 HIS A O 1
ATOM 685 N N . TRP A 1 84 ? -7.078 11.365 1.270 1.00 95.19 84 TRP A N 1
ATOM 686 C CA . TRP A 1 84 ? -7.495 12.489 0.425 1.00 95.19 84 TRP A CA 1
ATOM 687 C C . TRP A 1 84 ? -8.801 12.243 -0.343 1.00 95.19 84 TRP A C 1
ATOM 689 O O . TRP A 1 84 ? -9.266 13.147 -1.033 1.00 95.19 84 TRP A O 1
ATOM 699 N N . GLY A 1 85 ? -9.393 11.049 -0.237 1.00 96.00 85 GLY A N 1
ATOM 700 C CA . GLY A 1 85 ? -10.624 10.681 -0.942 1.00 96.00 85 GLY A CA 1
ATOM 701 C C . GLY A 1 85 ? -10.444 10.414 -2.441 1.00 96.00 85 GLY A C 1
ATOM 702 O O . GLY A 1 85 ? -11.424 10.379 -3.181 1.00 96.00 85 GLY A O 1
ATOM 703 N N . TRP A 1 86 ? -9.207 10.232 -2.910 1.00 95.50 86 TRP A N 1
ATOM 704 C CA . TRP A 1 86 ? -8.911 9.894 -4.308 1.00 95.50 86 TRP A CA 1
ATOM 705 C C . TRP A 1 86 ? -9.226 8.433 -4.616 1.00 95.50 86 TRP A C 1
ATOM 707 O O . TRP A 1 86 ? -9.619 8.096 -5.730 1.00 95.50 86 TRP A O 1
ATOM 717 N N . VAL A 1 87 ? -9.032 7.564 -3.626 1.00 97.44 87 VAL A N 1
ATOM 718 C CA . VAL A 1 87 ? -9.366 6.142 -3.683 1.00 97.44 87 VAL A CA 1
ATOM 719 C C . VAL A 1 87 ? -10.353 5.848 -2.563 1.00 97.44 87 VAL A C 1
ATOM 721 O O . VAL A 1 87 ? -10.138 6.270 -1.429 1.00 97.44 87 VAL A O 1
ATOM 724 N N . ASP A 1 88 ? -11.435 5.148 -2.892 1.00 98.12 88 ASP A N 1
ATOM 725 C CA . ASP A 1 88 ? -12.487 4.812 -1.938 1.00 98.12 88 ASP A CA 1
ATOM 726 C C . ASP A 1 88 ? -11.997 3.747 -0.943 1.00 98.12 88 ASP A C 1
ATOM 728 O O . ASP A 1 88 ? -11.602 2.643 -1.328 1.00 98.12 88 ASP A O 1
ATOM 732 N N . THR A 1 89 ? -12.012 4.084 0.348 1.00 98.38 89 THR A N 1
ATOM 733 C CA . THR A 1 89 ? -11.610 3.183 1.433 1.00 98.38 89 THR A CA 1
ATOM 734 C C . THR A 1 89 ? -12.487 1.933 1.484 1.00 98.38 89 THR A C 1
ATOM 736 O O . THR A 1 89 ? -11.957 0.840 1.691 1.00 98.38 89 THR A O 1
ATOM 739 N N . ASP A 1 90 ? -13.799 2.058 1.268 1.00 98.38 90 ASP A N 1
ATOM 740 C CA . ASP A 1 90 ? -14.720 0.918 1.344 1.00 98.38 90 ASP A CA 1
ATOM 741 C C . ASP A 1 90 ? -14.443 -0.080 0.216 1.00 98.38 90 ASP A C 1
ATOM 743 O O . ASP A 1 90 ? -14.434 -1.299 0.428 1.00 98.38 90 ASP A O 1
ATOM 747 N N . GLU A 1 91 ? -14.128 0.437 -0.974 1.00 98.50 91 GLU A N 1
ATOM 748 C CA . GLU A 1 91 ? -13.682 -0.375 -2.101 1.00 98.50 91 GLU A CA 1
ATOM 749 C C . GLU A 1 91 ? -12.369 -1.098 -1.776 1.00 98.50 91 GLU A C 1
ATOM 751 O O . GLU A 1 91 ? -12.269 -2.309 -1.984 1.00 98.50 91 GLU A O 1
ATOM 756 N N . VAL A 1 92 ? -11.368 -0.389 -1.241 1.00 98.56 92 VAL A N 1
ATOM 757 C CA . VAL A 1 92 ? -10.084 -0.993 -0.845 1.00 98.56 92 VAL A CA 1
ATOM 758 C C . VAL A 1 92 ? -10.304 -2.114 0.162 1.00 98.56 92 VAL A C 1
ATOM 760 O O . VAL A 1 92 ? -9.766 -3.209 -0.006 1.00 98.56 92 VAL A O 1
ATOM 763 N N . VAL A 1 93 ? -11.120 -1.871 1.186 1.00 98.56 93 VAL A N 1
ATOM 764 C CA . VAL A 1 93 ? -11.433 -2.855 2.222 1.00 98.56 93 VAL A CA 1
ATOM 765 C C . VAL A 1 93 ? -12.130 -4.083 1.633 1.00 98.56 93 VAL A C 1
ATOM 767 O O . VAL A 1 93 ? -11.743 -5.203 1.967 1.00 98.56 93 VAL A O 1
ATOM 770 N N . SER A 1 94 ? -13.115 -3.906 0.745 1.00 98.50 94 SER A N 1
ATOM 771 C CA . SER A 1 94 ? -13.788 -5.031 0.078 1.00 98.50 94 SER A CA 1
ATOM 772 C C . SER A 1 94 ? -12.823 -5.818 -0.802 1.00 98.50 94 SER A C 1
ATOM 774 O O . SER A 1 94 ? -12.703 -7.027 -0.631 1.00 98.50 94 SER A O 1
ATOM 776 N N . VAL A 1 95 ? -12.058 -5.151 -1.670 1.00 98.50 95 VAL A N 1
ATOM 777 C CA . VAL A 1 95 ? -11.090 -5.821 -2.551 1.00 98.50 95 VAL A CA 1
ATOM 778 C C . VAL A 1 95 ? -10.076 -6.616 -1.745 1.00 98.50 95 VAL A C 1
ATOM 780 O O . VAL A 1 95 ? -9.779 -7.757 -2.087 1.00 98.50 95 VAL A O 1
ATOM 783 N N . LEU A 1 96 ? -9.521 -6.028 -0.684 1.00 98.19 96 LEU A N 1
ATOM 784 C CA . LEU A 1 96 ? -8.553 -6.728 0.145 1.00 98.19 96 LEU A CA 1
ATOM 785 C C . LEU A 1 96 ? -9.213 -7.912 0.847 1.00 98.19 96 LEU A C 1
ATOM 787 O O . LEU A 1 96 ? -8.648 -8.998 0.820 1.00 98.19 96 LEU A O 1
ATOM 791 N N . ARG A 1 97 ? -10.398 -7.755 1.431 1.00 97.81 97 ARG A N 1
ATOM 792 C CA . ARG A 1 97 ? -11.098 -8.862 2.095 1.00 97.81 97 ARG A CA 1
ATOM 793 C C . ARG A 1 97 ? -11.410 -10.021 1.144 1.00 97.81 97 ARG A C 1
ATOM 795 O O . ARG A 1 97 ? -11.227 -11.171 1.528 1.00 97.81 97 ARG A O 1
ATOM 802 N N . ASP A 1 98 ? -11.851 -9.706 -0.070 1.00 97.69 98 ASP A N 1
ATOM 803 C CA . ASP A 1 98 ? -12.436 -10.674 -1.005 1.00 97.69 98 ASP A CA 1
ATOM 804 C C . ASP A 1 98 ? -11.432 -11.201 -2.050 1.00 97.69 98 ASP A C 1
ATOM 806 O O . ASP A 1 98 ? -11.787 -12.030 -2.892 1.00 97.69 98 ASP A O 1
ATOM 810 N N . ARG A 1 99 ? -10.173 -10.735 -2.020 1.00 97.31 99 ARG A N 1
ATOM 811 C CA . ARG A 1 99 ? -9.121 -11.178 -2.950 1.00 97.31 99 ARG A CA 1
ATOM 812 C C . ARG A 1 99 ? -8.920 -12.706 -2.893 1.00 97.31 99 ARG A C 1
ATOM 814 O O . ARG A 1 99 ? -8.946 -13.281 -1.803 1.00 97.31 99 ARG A O 1
A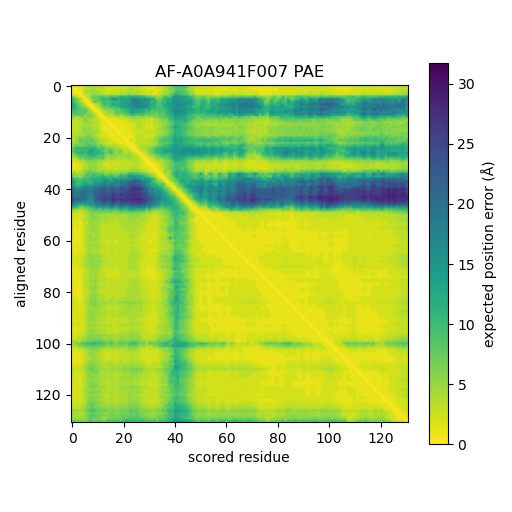TOM 821 N N . PRO A 1 100 ? -8.677 -13.374 -4.036 1.00 95.69 100 PRO A N 1
ATOM 822 C CA . PRO A 1 100 ? -8.396 -14.809 -4.057 1.00 95.69 100 PRO A CA 1
ATOM 823 C C . PRO A 1 100 ? -7.003 -15.095 -3.485 1.00 95.69 100 PRO A C 1
ATOM 825 O O . PRO A 1 100 ? -6.171 -14.202 -3.468 1.00 95.69 100 PRO A O 1
ATOM 828 N N . GLY A 1 101 ? -6.718 -16.329 -3.069 1.00 92.38 101 GLY A N 1
ATOM 829 C CA . GLY A 1 101 ? -5.354 -16.758 -2.744 1.00 92.38 101 GLY A CA 1
ATOM 830 C C . GLY A 1 101 ? -4.848 -16.351 -1.354 1.00 92.38 101 GLY A C 1
ATOM 831 O O . GLY A 1 101 ? -5.609 -16.174 -0.406 1.00 92.38 101 GLY A O 1
ATOM 832 N N . THR A 1 102 ? -3.521 -16.294 -1.204 1.00 94.25 102 THR A N 1
ATOM 833 C CA . THR A 1 102 ? -2.836 -16.054 0.084 1.00 94.25 102 THR A CA 1
ATOM 834 C C . THR A 1 102 ? -1.758 -14.974 -0.034 1.00 94.25 102 THR A C 1
ATOM 836 O O . THR A 1 102 ? -0.639 -15.133 0.460 1.00 94.25 102 THR A O 1
ATOM 839 N N . GLN A 1 103 ? -2.040 -13.904 -0.774 1.00 97.31 103 GLN A N 1
ATOM 840 C CA . GLN A 1 103 ? -1.093 -12.812 -0.985 1.00 97.31 103 GLN A CA 1
ATOM 841 C C . GLN A 1 103 ? -0.976 -11.959 0.279 1.00 97.31 103 GLN A C 1
ATOM 843 O O . GLN A 1 103 ? -1.975 -11.583 0.905 1.00 97.31 103 GLN A O 1
ATOM 848 N N . HIS A 1 104 ? 0.259 -11.591 0.604 1.00 97.94 104 HIS A N 1
ATOM 849 C CA . HIS A 1 104 ? 0.553 -10.600 1.627 1.00 97.94 104 HIS A CA 1
ATOM 850 C C . HIS A 1 104 ? 0.485 -9.199 1.025 1.00 97.94 104 HIS A C 1
ATOM 852 O O . HIS A 1 104 ? 1.065 -8.944 -0.032 1.00 97.94 104 HIS A O 1
ATOM 858 N N . VAL A 1 105 ? -0.192 -8.284 1.715 1.00 98.44 105 VAL A N 1
ATOM 859 C CA . VAL A 1 105 ? -0.299 -6.879 1.314 1.00 98.44 105 VAL A CA 1
ATOM 860 C C . VAL A 1 105 ? 0.208 -6.014 2.459 1.00 98.44 105 VAL A C 1
ATOM 862 O O . VAL A 1 105 ? -0.333 -6.053 3.559 1.00 98.44 105 VAL A O 1
ATOM 865 N N . VAL A 1 106 ? 1.264 -5.249 2.201 1.00 98.56 106 VAL A N 1
ATOM 866 C CA . VAL A 1 106 ? 1.829 -4.268 3.130 1.00 98.56 106 VAL A CA 1
ATOM 867 C C . VAL A 1 106 ? 1.450 -2.885 2.630 1.00 98.56 106 VAL A C 1
ATOM 869 O O . VAL A 1 106 ? 1.794 -2.526 1.505 1.00 98.56 106 VAL A O 1
ATOM 872 N N . ILE A 1 107 ? 0.761 -2.112 3.463 1.00 98.31 107 ILE A N 1
ATOM 873 C CA . ILE A 1 107 ? 0.364 -0.734 3.163 1.00 98.31 107 ILE A CA 1
ATOM 874 C C . ILE A 1 107 ? 1.145 0.195 4.081 1.00 98.31 107 ILE A C 1
ATOM 876 O O . ILE A 1 107 ? 1.226 -0.046 5.285 1.00 98.31 107 ILE A O 1
ATOM 880 N N . THR A 1 108 ? 1.727 1.249 3.514 1.00 97.19 108 THR A N 1
ATOM 881 C CA . THR A 1 108 ? 2.444 2.272 4.282 1.00 97.19 108 THR A CA 1
ATOM 882 C C . THR A 1 108 ? 1.817 3.649 4.078 1.00 97.19 108 THR A C 1
ATOM 884 O O . THR A 1 108 ? 1.029 3.883 3.155 1.00 97.19 108 THR A O 1
ATOM 887 N N . GLY A 1 109 ? 2.174 4.562 4.974 1.00 95.06 109 GLY A N 1
ATOM 888 C CA . GLY A 1 109 ? 1.767 5.958 4.950 1.00 95.06 109 GLY A CA 1
ATOM 889 C C . GLY A 1 109 ? 1.140 6.397 6.264 1.00 95.06 109 GLY A C 1
ATOM 890 O O . GLY A 1 109 ? 0.875 5.597 7.160 1.00 95.06 109 GLY A O 1
ATOM 891 N N . ARG A 1 110 ? 0.958 7.710 6.401 1.00 93.62 110 ARG A N 1
ATOM 892 C CA . ARG A 1 110 ? 0.302 8.307 7.571 1.00 93.62 110 ARG A CA 1
ATOM 893 C C . ARG A 1 110 ? -1.207 8.328 7.374 1.00 93.62 110 ARG A C 1
ATOM 895 O O . ARG A 1 110 ? -1.676 8.270 6.243 1.00 93.62 110 ARG A O 1
ATOM 902 N N . ASN A 1 111 ? -1.938 8.509 8.473 1.00 94.12 111 ASN A N 1
ATOM 903 C CA . ASN A 1 111 ? -3.390 8.696 8.465 1.00 94.12 111 ASN A CA 1
ATOM 904 C C . ASN A 1 111 ? -4.133 7.544 7.762 1.00 94.12 111 ASN A C 1
ATOM 906 O O . ASN A 1 111 ? -5.046 7.790 6.976 1.00 94.12 111 ASN A O 1
ATOM 910 N N . ALA A 1 112 ? -3.718 6.296 8.012 1.00 96.75 112 ALA A N 1
ATOM 911 C CA . ALA A 1 112 ? -4.442 5.130 7.516 1.00 96.75 112 ALA A CA 1
ATOM 912 C C . ALA A 1 112 ? -5.903 5.172 8.020 1.00 96.75 112 ALA A C 1
ATOM 914 O O . ALA A 1 112 ? -6.093 5.384 9.221 1.00 96.75 112 ALA A O 1
ATOM 915 N N . PRO A 1 113 ? -6.912 4.996 7.142 1.00 97.44 113 PRO A N 1
ATOM 916 C CA . PRO A 1 113 ? -8.318 4.978 7.551 1.00 97.44 113 PRO A CA 1
ATOM 917 C C . PRO A 1 113 ? -8.600 3.915 8.619 1.00 97.44 113 PRO A C 1
ATOM 919 O O . PRO A 1 113 ? -8.001 2.836 8.590 1.00 97.44 113 PRO A O 1
ATOM 922 N N . GLU A 1 114 ? -9.522 4.193 9.543 1.00 97.94 114 GLU A N 1
ATOM 923 C CA . GLU A 1 114 ? -9.853 3.276 10.644 1.00 97.94 114 GLU A CA 1
ATOM 924 C C . GLU A 1 114 ? -10.393 1.937 10.130 1.00 97.94 114 GLU A C 1
ATOM 926 O O . GLU A 1 114 ? -10.079 0.885 10.683 1.00 97.94 114 GLU A O 1
ATOM 931 N N . GLU A 1 115 ? -11.137 1.955 9.028 1.00 97.88 115 GLU A N 1
ATOM 932 C CA . GLU A 1 115 ? -11.693 0.772 8.374 1.00 97.88 115 GLU A CA 1
ATOM 933 C C . GLU A 1 115 ? -10.586 -0.145 7.838 1.00 97.88 115 GLU A C 1
ATOM 935 O O . GLU A 1 115 ? -10.670 -1.370 7.952 1.00 97.88 115 GLU A O 1
ATOM 940 N N . LEU A 1 116 ? -9.512 0.444 7.302 1.00 98.31 116 LEU A N 1
ATOM 941 C CA . LEU A 1 116 ? -8.343 -0.300 6.842 1.00 98.31 116 LEU A CA 1
ATOM 942 C C . LEU A 1 116 ? -7.562 -0.887 8.021 1.00 98.31 116 LEU A C 1
ATOM 944 O O . LEU A 1 116 ? -7.148 -2.045 7.972 1.00 98.31 116 LEU A O 1
ATOM 948 N N . VAL A 1 117 ? -7.377 -0.098 9.083 1.00 98.06 117 VAL A N 1
ATOM 949 C CA . VAL A 1 117 ? -6.734 -0.546 10.327 1.00 98.06 117 VAL A CA 1
ATOM 950 C C . VAL A 1 117 ? -7.518 -1.707 10.944 1.00 98.06 117 VAL A C 1
ATOM 952 O O . VAL A 1 117 ? -6.914 -2.689 11.362 1.00 98.06 117 VAL A O 1
ATOM 955 N N . GLY A 1 118 ? -8.851 -1.629 10.949 1.00 98.12 118 GLY A N 1
ATOM 956 C CA . GLY A 1 118 ? -9.731 -2.679 11.460 1.00 98.12 118 GLY A CA 1
ATOM 957 C C . GLY A 1 118 ? -9.741 -3.957 10.617 1.00 98.12 118 GLY A C 1
ATOM 958 O O . GLY A 1 118 ? -10.020 -5.028 11.151 1.00 98.12 118 GLY A O 1
ATOM 959 N N . LEU A 1 119 ? -9.428 -3.869 9.319 1.00 97.88 119 LEU A N 1
ATOM 960 C CA . LEU A 1 119 ? -9.271 -5.033 8.442 1.00 97.88 119 LEU A CA 1
ATOM 961 C C . LEU A 1 119 ? -7.917 -5.740 8.627 1.00 97.88 119 LEU A C 1
ATOM 963 O O . LEU A 1 119 ? -7.829 -6.944 8.402 1.00 97.88 119 LEU A O 1
ATOM 967 N N . ALA A 1 120 ? -6.857 -5.000 8.952 1.00 98.12 120 ALA A N 1
ATOM 968 C CA . ALA A 1 120 ? -5.489 -5.501 8.897 1.00 98.12 120 ALA A CA 1
ATOM 969 C C . ALA A 1 120 ? -5.191 -6.580 9.955 1.00 98.12 120 ALA A C 1
ATOM 971 O O . ALA A 1 120 ? -5.488 -6.416 11.136 1.00 98.12 120 ALA A O 1
ATOM 972 N N . ASP A 1 121 ? -4.490 -7.642 9.544 1.00 98.31 121 ASP A N 1
ATOM 973 C CA . ASP A 1 121 ? -4.014 -8.694 10.458 1.00 98.31 121 ASP A CA 1
ATOM 974 C C . ASP A 1 121 ? -2.928 -8.189 11.427 1.00 98.31 121 ASP A C 1
ATOM 976 O O . ASP A 1 121 ? -2.789 -8.677 12.549 1.00 98.31 121 ASP A O 1
ATOM 980 N N . LEU A 1 122 ? -2.122 -7.222 10.978 1.00 98.44 122 LEU A N 1
ATOM 981 C CA . LEU A 1 122 ? -1.038 -6.616 11.743 1.00 98.44 122 LEU A CA 1
ATOM 982 C C . LEU A 1 122 ? -0.956 -5.125 11.432 1.00 98.44 122 LEU A C 1
ATOM 984 O O . LEU A 1 122 ? -0.860 -4.722 10.274 1.00 98.44 122 LEU A O 1
ATOM 988 N N . VAL A 1 123 ? -0.891 -4.320 12.489 1.00 98.25 123 VAL A N 1
ATOM 989 C CA . VAL A 1 123 ? -0.700 -2.872 12.405 1.00 98.25 123 VAL A CA 1
ATOM 990 C C . VAL A 1 123 ? 0.522 -2.494 13.231 1.00 98.25 123 VAL A C 1
ATOM 992 O O . VAL A 1 123 ? 0.659 -2.899 14.383 1.00 98.25 123 VAL A O 1
ATOM 995 N N . THR A 1 124 ? 1.430 -1.725 12.631 1.00 97.81 124 THR A N 1
ATOM 996 C CA . THR A 1 124 ? 2.586 -1.138 13.319 1.00 97.81 124 THR A CA 1
ATOM 997 C C . THR A 1 124 ? 2.522 0.377 13.196 1.00 97.81 124 THR A C 1
ATOM 999 O O . THR A 1 124 ? 2.573 0.909 12.089 1.00 97.81 124 THR A O 1
ATOM 1002 N N . ASP A 1 125 ? 2.443 1.066 14.333 1.00 95.94 125 ASP A N 1
ATOM 1003 C CA . ASP A 1 125 ? 2.548 2.524 14.408 1.00 95.94 125 ASP A CA 1
ATOM 1004 C C . ASP A 1 125 ? 4.007 2.931 14.653 1.00 95.94 125 ASP A C 1
ATOM 1006 O O . ASP A 1 125 ? 4.656 2.448 15.587 1.00 95.94 125 ASP A O 1
ATOM 1010 N N . MET A 1 126 ? 4.534 3.818 13.805 1.00 94.56 126 MET A N 1
ATOM 1011 C CA . MET A 1 126 ? 5.869 4.387 13.976 1.00 94.56 126 MET A CA 1
ATOM 1012 C C . MET A 1 126 ? 5.790 5.825 14.496 1.00 94.56 126 MET A C 1
ATOM 1014 O O . MET A 1 126 ? 5.644 6.784 13.735 1.00 94.56 126 MET A O 1
ATOM 1018 N N . SER A 1 127 ? 5.993 5.986 15.802 1.00 93.44 127 SER A N 1
ATOM 1019 C CA . SER A 1 127 ? 6.064 7.292 16.460 1.00 93.44 127 SER A CA 1
ATOM 1020 C C . SER A 1 127 ? 7.475 7.904 16.392 1.00 93.44 127 SER A C 1
ATOM 1022 O O . SER A 1 127 ? 8.452 7.330 16.879 1.00 93.44 127 SER A O 1
ATOM 1024 N N . LYS A 1 128 ? 7.606 9.109 15.812 1.00 93.75 128 LYS A N 1
ATOM 1025 C CA . LYS A 1 128 ? 8.902 9.804 15.654 1.00 93.75 128 LYS A CA 1
ATOM 1026 C C . LYS A 1 128 ? 9.388 10.427 16.971 1.00 93.75 128 LYS A C 1
ATOM 1028 O O . LYS A 1 128 ? 9.100 11.590 17.244 1.00 93.75 128 LYS A O 1
ATOM 1033 N N . VAL A 1 129 ? 10.203 9.697 17.733 1.00 95.81 129 VAL A N 1
ATOM 1034 C CA . VAL A 1 129 ? 10.898 10.231 18.926 1.00 95.81 129 VAL A CA 1
ATOM 1035 C C . VAL A 1 129 ? 12.051 11.166 18.532 1.00 95.81 1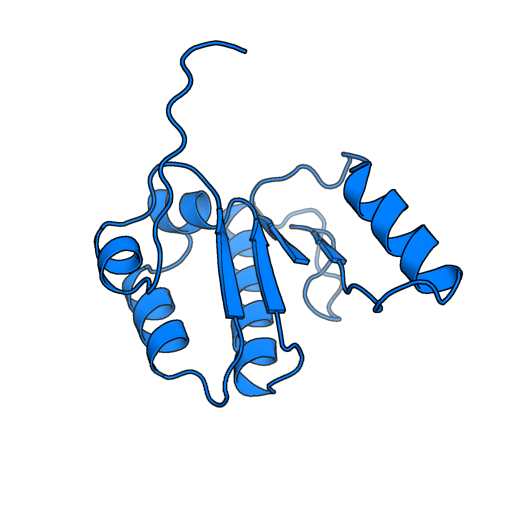29 VAL A C 1
ATOM 1037 O O . VAL A 1 129 ? 12.244 12.219 19.138 1.00 95.81 129 VAL A O 1
ATOM 1040 N N . LYS A 1 130 ? 12.806 10.808 17.485 1.00 92.25 130 LYS A N 1
ATOM 1041 C CA . LYS A 1 130 ? 13.900 11.601 16.900 1.00 92.25 130 LYS A CA 1
ATOM 1042 C C . LYS A 1 130 ? 14.078 11.238 15.417 1.00 92.25 130 LYS A C 1
ATOM 1044 O O . LYS A 1 130 ? 13.614 10.181 14.998 1.00 92.25 130 LYS A O 1
ATOM 1049 N N . HIS A 1 131 ? 14.711 12.122 14.642 1.00 86.12 131 HIS A N 1
ATOM 1050 C CA . HIS A 1 131 ? 15.151 11.891 13.262 1.00 86.12 131 HIS A CA 1
ATOM 1051 C C . HIS A 1 131 ? 16.663 12.122 13.151 1.00 86.12 131 HIS A C 1
ATOM 1053 O O . HIS A 1 131 ? 17.181 12.938 13.952 1.00 86.12 131 HIS A O 1
#

Organism: NCBI:txid1508375

pLDDT: mean 87.38, std 14.94, range [39.34, 98.56]

InterPro domains:
  IPR003724 ATP:cob(I)alamin adenosyltransferase CobA/CobO/BtuR [PF02572] (1-131)
  IPR003724 ATP:cob(I)alamin adenosyltransferase CobA/CobO/BtuR [PTHR46638] (1-131)
  IPR027417 P-loop containing nucleoside triphosphate hydrolase [G3DSA:3.40.50.300] (1-131)
  IPR027417 P-loop containing nucleoside triphosphate hydrolase [SSF52540] (1-131)

Solvent-accessible surface area (backbone atoms only — not comparable to full-atom values): 8006 Å² total; per-residue (Å²): 64,40,37,40,96,51,66,78,86,62,85,55,68,65,59,54,52,46,49,52,30,31,76,69,64,60,69,68,78,72,65,80,46,52,38,80,71,54,75,52,99,61,89,68,66,101,76,68,53,74,50,59,38,46,41,48,45,49,54,41,52,53,54,36,44,71,65,58,72,55,64,66,44,39,34,38,36,45,22,45,43,38,66,72,66,50,34,61,59,69,57,53,47,49,53,64,72,70,47,63,88,85,57,47,76,46,76,36,58,65,70,59,52,68,70,53,62,72,66,47,95,74,85,84,87,86,80,82,88,75,133

Secondary structure (DSSP, 8-state):
-EE-S--TT---HHHHHHHHHHHTTSS-----EETTS-SSS----TT--HHHHHHHHHHHHHHHHHTT--SEEEEETTHHHHHTTSS-HHHHHHHHHH-SS--EEEE--SS--HHHHHH-S-------S--

Sequence (131 aa):
VFQFVKSAKWKVGEERALRVLGDSGEGGTVAWHKMGEGWSWVQRDAQMDNEEKAREGWEQVKRDLAAETYRLYVLDEFAYPMHWGWVDTDEVVSVLRDRPGTQHVVITGRNAPEELVGLADLVTDMSKVKH

Nearest PDB structures (foldseek):
  1g64-assembly1_B  TM=8.129E-01  e=5.388E-07  Salmonella enterica subsp. enterica serovar Typhimurium
  1g5r-assembly1_A  TM=7.985E-01  e=5.736E-07  Salmonella enterica subsp. enterica serovar Typhimurium
  4hut-assembly1_B  TM=8.440E-01  e=6.186E-06  Salmonella enterica subsp. enterica serovar Typhimurium str. LT2
  2hoe-assembly1_A  TM=4.197E-01  e=3.155E+00  Thermotoga maritima
  8cp3-assembly1_A  TM=3.028E-01  e=3.359E+00  Methanococcus maripaludis S2

Mean predicted aligned error: 5.8 Å

Foldseek 3Di:
DEAAPDDPPDDDVVVVVQVVCCVVVNDHHDDYHYQPPPLDPDPDDPPDDSLVSLVSSVVSVLVCQQVVVDQEAEYHQNQVSCVVVSDPPVVVLCSVVVGDDRHHYHYDHPPRDPSVVVSDPDDDDDDPPDD

Radius of gyration: 15.24 Å; Cα contacts (8 Å, |Δi|>4): 164; chains: 1; bounding box: 37×33×42 Å